Protein AF-A0A3D1JVR8-F1 (afdb_monomer)

Radius of gyration: 12.19 Å; Cα contacts (8 Å, |Δi|>4): 186; chains: 1; bounding box: 29×32×26 Å

Solvent-accessible surface area (backbone atoms only — not comparable to full-atom values): 4480 Å² total; per-residue (Å²): 127,69,51,79,50,78,54,86,47,35,37,38,39,37,41,35,68,44,79,60,60,74,46,47,42,35,44,30,35,30,37,90,73,26,28,41,39,41,32,39,43,66,31,43,80,78,42,78,37,59,90,82,7,37,38,32,30,35,30,46,74,76,45,79,44,80,43,68,40,93,68,63,75,66,72,66,59,73,77,76,116

Nearest PDB structures (foldseek):
  3ipf-assembly2_A  TM=9.524E-01  e=4.679E-04  Desulfitobacterium hafniense Y51
  3ipf-assembly3_B  TM=9.590E-01  e=6.435E-04  Desulfitobacterium hafniense Y51
  2ks0-assembly1_B  TM=8.194E-01  e=9.153E-03  Desulfitobacterium hafniense Y51

pLDDT: mean 86.25, std 15.6, range [41.59, 97.44]

Foldseek 3Di:
DKDWDDDDFKIKIAQFQAWDDDDQAWTWTDHPFKIKIWGFGRWAWPDDDNPRRMTMIGGGTPDMDIGGGPDVPPVVVVVVD

Secondary structure (DSSP, 8-state):
---EEEETTEEEEESEEEEEEESSSEEEEEESSEEEEEEEEEEEEEEEETTTTEEEEEEEEEEEEEEESS-GGGTSGGG--

Structure (mmCIF, N/CA/C/O backbone):
data_AF-A0A3D1JVR8-F1
#
_entry.id   AF-A0A3D1JVR8-F1
#
loop_
_atom_site.group_PDB
_atom_site.id
_atom_site.type_symbol
_atom_site.label_atom_id
_atom_site.label_alt_id
_atom_site.label_comp_id
_atom_site.label_asym_id
_atom_site.label_entity_id
_atom_site.label_seq_id
_at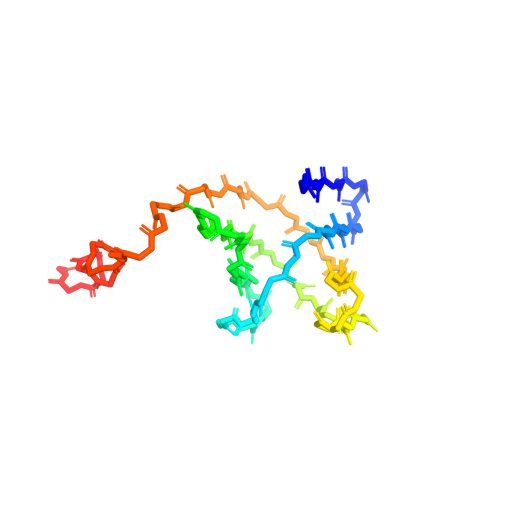om_site.pdbx_PDB_ins_code
_atom_site.Cartn_x
_atom_site.Cartn_y
_atom_site.Cartn_z
_atom_site.occupancy
_atom_site.B_iso_or_equiv
_atom_site.auth_seq_id
_atom_site.auth_comp_id
_atom_site.auth_asym_id
_atom_site.auth_atom_id
_atom_site.pdbx_PDB_model_num
ATOM 1 N N . MET A 1 1 ? -14.794 2.232 2.627 1.00 76.38 1 MET A N 1
ATOM 2 C CA . MET A 1 1 ? -14.424 1.783 1.267 1.00 76.38 1 MET A CA 1
ATOM 3 C C . MET A 1 1 ? -13.002 2.262 1.012 1.00 76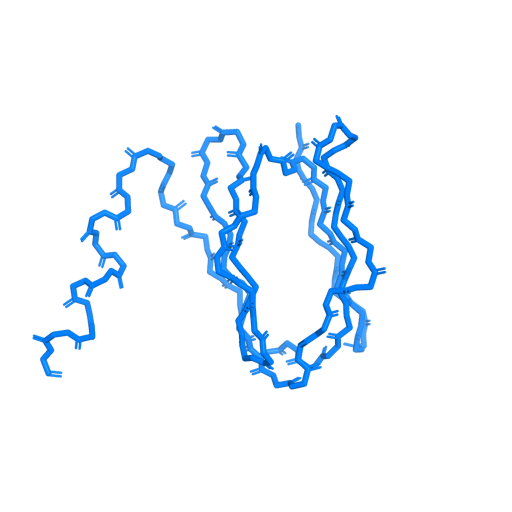.38 1 MET A C 1
ATOM 5 O O . MET A 1 1 ? -12.669 3.316 1.537 1.00 76.38 1 MET A O 1
ATOM 9 N N . PHE A 1 2 ? -12.160 1.486 0.330 1.00 89.88 2 PHE A N 1
ATOM 10 C CA . PHE A 1 2 ? -10.779 1.873 0.007 1.00 89.88 2 PHE A CA 1
ATOM 11 C C . PHE A 1 2 ? -10.624 1.921 -1.513 1.00 89.88 2 PHE A C 1
ATOM 13 O O . PHE A 1 2 ? -11.311 1.166 -2.199 1.00 89.88 2 PHE A O 1
ATOM 20 N N . ASN A 1 3 ? -9.717 2.757 -2.012 1.00 92.81 3 ASN A N 1
ATOM 21 C CA . ASN A 1 3 ? -9.306 2.769 -3.414 1.00 92.81 3 ASN A CA 1
ATOM 22 C C . ASN A 1 3 ? -7.785 2.648 -3.508 1.00 92.81 3 ASN A C 1
ATOM 24 O O . ASN A 1 3 ? -7.067 3.120 -2.627 1.00 92.81 3 ASN A O 1
ATOM 28 N N . LEU A 1 4 ? -7.321 2.011 -4.579 1.00 93.38 4 LEU A N 1
ATOM 29 C CA . LEU A 1 4 ? -5.925 1.989 -4.998 1.00 93.38 4 LEU A CA 1
ATOM 30 C C . LEU A 1 4 ? -5.893 2.412 -6.466 1.00 93.38 4 LEU A C 1
ATOM 32 O O . LEU A 1 4 ? -6.477 1.726 -7.301 1.00 93.38 4 LEU A O 1
ATOM 36 N N . ASP A 1 5 ? -5.211 3.514 -6.752 1.00 95.56 5 ASP A N 1
ATOM 37 C CA . ASP A 1 5 ? -4.968 4.014 -8.101 1.00 95.56 5 ASP A CA 1
ATOM 38 C C . ASP A 1 5 ? -3.463 3.988 -8.371 1.00 95.56 5 ASP A C 1
ATOM 40 O O . ASP A 1 5 ? -2.672 4.468 -7.554 1.00 95.56 5 ASP A O 1
ATOM 44 N N . ILE A 1 6 ? -3.063 3.367 -9.480 1.00 93.88 6 ILE A N 1
ATOM 45 C CA . ILE A 1 6 ? -1.672 3.333 -9.935 1.00 93.88 6 ILE A CA 1
ATOM 46 C C . ILE A 1 6 ? -1.668 3.848 -11.363 1.00 93.88 6 ILE A C 1
ATOM 48 O O . ILE A 1 6 ? -2.250 3.225 -12.254 1.00 93.88 6 ILE A O 1
ATOM 52 N N . LYS A 1 7 ? -1.000 4.978 -11.568 1.00 92.81 7 LYS A N 1
ATOM 53 C CA . LYS A 1 7 ? -0.891 5.631 -12.864 1.00 92.81 7 LYS A CA 1
ATOM 54 C C . LYS A 1 7 ? 0.544 6.073 -13.079 1.00 92.81 7 LYS A C 1
ATOM 56 O O . LYS A 1 7 ? 1.044 6.921 -12.344 1.00 92.81 7 LYS A O 1
ATOM 61 N N . ASP A 1 8 ? 1.185 5.495 -14.088 1.00 91.44 8 ASP A N 1
ATOM 62 C CA . ASP A 1 8 ? 2.607 5.693 -14.369 1.00 91.44 8 ASP A CA 1
ATOM 63 C C . ASP A 1 8 ? 3.454 5.409 -13.113 1.00 91.44 8 ASP A C 1
ATOM 65 O O . ASP A 1 8 ? 3.374 4.319 -12.544 1.00 91.44 8 ASP A O 1
ATOM 69 N N . ASP A 1 9 ? 4.211 6.404 -12.653 1.00 94.00 9 ASP A N 1
ATOM 70 C CA . ASP A 1 9 ? 5.010 6.348 -11.431 1.00 94.00 9 ASP A CA 1
ATOM 71 C C . ASP A 1 9 ? 4.270 6.948 -10.222 1.00 94.00 9 ASP A C 1
ATOM 73 O O . ASP A 1 9 ? 4.911 7.356 -9.262 1.00 94.00 9 ASP A O 1
ATOM 77 N N . SER A 1 10 ? 2.941 7.083 -10.257 1.00 95.25 10 SER A N 1
ATOM 78 C CA . SER A 1 10 ? 2.126 7.594 -9.146 1.00 95.25 10 SER A CA 1
ATOM 79 C C . SER A 1 10 ? 1.252 6.501 -8.545 1.00 95.25 10 SER A C 1
ATOM 81 O O . SER A 1 10 ? 0.602 5.736 -9.254 1.00 95.25 10 SER A O 1
ATOM 83 N N . VAL A 1 11 ? 1.197 6.468 -7.218 1.00 96.19 11 VAL A N 1
ATOM 84 C CA . VAL A 1 11 ? 0.395 5.545 -6.416 1.00 96.19 11 VAL A CA 1
ATOM 85 C C . VAL A 1 11 ? -0.459 6.359 -5.456 1.00 96.19 11 VAL A C 1
ATOM 87 O O . VAL A 1 11 ? 0.064 7.154 -4.677 1.00 96.19 11 VAL A O 1
ATOM 90 N N . SER A 1 12 ? -1.770 6.145 -5.469 1.00 96.31 12 SER A N 1
ATOM 91 C CA . SER A 1 12 ? -2.700 6.731 -4.507 1.00 96.31 12 SER A CA 1
ATOM 92 C C . SER A 1 12 ? -3.499 5.641 -3.812 1.00 96.31 12 SER A C 1
ATOM 94 O O . SER A 1 12 ? -4.010 4.720 -4.447 1.00 96.31 12 SER A O 1
ATOM 96 N N . ILE A 1 13 ? -3.605 5.740 -2.491 1.00 95.38 13 ILE A N 1
ATOM 97 C CA . ILE A 1 13 ? -4.344 4.802 -1.656 1.00 95.38 13 ILE A CA 1
ATOM 98 C C . ILE A 1 13 ? -5.263 5.602 -0.738 1.00 95.38 13 ILE A C 1
ATOM 100 O O . ILE A 1 13 ? -4.824 6.546 -0.081 1.00 95.38 13 ILE A O 1
ATOM 104 N N . THR A 1 14 ? -6.528 5.203 -0.649 1.00 96.50 14 THR A N 1
ATOM 105 C CA . THR A 1 14 ? -7.493 5.770 0.302 1.00 96.50 14 THR A CA 1
ATOM 106 C C . THR A 1 14 ? -8.028 4.708 1.258 1.00 96.50 14 THR A C 1
ATOM 108 O O . THR A 1 14 ? -7.902 3.511 1.008 1.00 96.50 14 THR A O 1
ATOM 111 N N . GLY A 1 15 ? -8.648 5.124 2.363 1.00 94.06 15 GLY A N 1
ATOM 112 C CA . GLY A 1 15 ? -9.183 4.219 3.381 1.00 94.06 15 GLY A CA 1
ATOM 113 C C . GLY A 1 15 ? -8.113 3.559 4.260 1.00 94.06 15 GLY A C 1
ATOM 114 O O . GLY A 1 15 ? -8.373 2.498 4.837 1.00 94.06 15 GLY A O 1
ATOM 115 N N . ILE A 1 16 ? -6.923 4.162 4.347 1.00 94.44 16 ILE A N 1
ATOM 116 C CA . ILE A 1 16 ? -5.844 3.718 5.235 1.00 94.44 16 ILE A CA 1
ATOM 117 C C . ILE A 1 16 ? -6.213 4.020 6.684 1.00 94.44 16 ILE A C 1
ATOM 119 O O . ILE A 1 16 ? -6.713 5.091 6.997 1.00 94.44 16 ILE A O 1
ATOM 123 N N . THR A 1 17 ? -5.944 3.065 7.570 1.00 93.81 17 THR A N 1
ATOM 124 C CA . THR A 1 17 ? -6.131 3.192 9.022 1.00 93.81 17 THR A CA 1
ATOM 125 C C . THR A 1 17 ? -4.807 3.274 9.774 1.00 93.81 17 THR A C 1
ATOM 127 O O . THR A 1 17 ? -4.760 3.788 10.886 1.00 93.81 17 THR A O 1
ATOM 130 N N . SER A 1 18 ? -3.720 2.770 9.186 1.00 90.69 18 SER A N 1
ATOM 131 C CA . SER A 1 18 ? -2.360 2.950 9.696 1.00 90.69 18 SER A CA 1
ATOM 132 C C . SER A 1 18 ? -1.332 2.644 8.614 1.00 90.69 18 SER A C 1
ATOM 134 O O . SER A 1 18 ? -1.576 1.786 7.761 1.00 90.69 18 SER A O 1
ATOM 136 N N . VAL A 1 19 ? -0.149 3.239 8.708 1.00 90.25 19 VAL A N 1
ATOM 137 C CA . VAL A 1 19 ? 0.994 2.904 7.849 1.00 90.25 19 VAL A CA 1
ATOM 138 C C . VAL A 1 19 ? 1.908 1.906 8.558 1.00 90.25 19 VAL A C 1
ATOM 140 O O . VAL A 1 19 ? 2.073 1.959 9.775 1.00 90.25 19 VAL A O 1
ATOM 143 N N . GLY A 1 20 ? 2.414 0.937 7.800 1.00 88.19 20 GLY A N 1
ATOM 144 C CA . GLY A 1 20 ? 3.418 -0.031 8.224 1.00 88.19 20 GLY A CA 1
ATOM 145 C C . GLY A 1 20 ? 4.799 0.357 7.701 1.00 88.19 20 GLY A C 1
ATOM 146 O O . GLY A 1 20 ? 5.202 1.510 7.796 1.00 88.19 20 GLY A O 1
ATOM 147 N N . ASP A 1 21 ? 5.521 -0.616 7.147 1.00 86.31 21 ASP A N 1
ATOM 148 C CA . ASP A 1 21 ? 6.856 -0.398 6.587 1.00 86.31 21 ASP A CA 1
ATOM 149 C C . ASP A 1 21 ? 6.809 0.431 5.294 1.00 86.31 21 ASP A C 1
ATOM 151 O O . ASP A 1 21 ? 6.015 0.141 4.392 1.00 86.31 21 ASP A O 1
ATOM 155 N N . VAL A 1 22 ? 7.655 1.456 5.215 1.00 90.12 22 VAL A N 1
ATOM 156 C CA . VAL A 1 22 ? 7.813 2.323 4.044 1.00 90.12 22 VAL A CA 1
ATOM 157 C C . VAL A 1 22 ? 9.297 2.481 3.758 1.00 90.12 22 VAL A C 1
ATOM 159 O O . VAL A 1 22 ? 10.049 2.980 4.591 1.00 90.12 22 VAL A O 1
ATOM 162 N N . ASN A 1 23 ? 9.702 2.082 2.561 1.00 93.56 23 ASN A N 1
ATOM 163 C CA . ASN A 1 23 ? 11.051 2.249 2.042 1.00 93.56 23 ASN A CA 1
ATOM 164 C C . ASN A 1 23 ? 11.018 2.364 0.505 1.00 93.56 23 ASN A C 1
ATOM 166 O O . ASN A 1 23 ? 9.950 2.370 -0.109 1.00 93.56 23 ASN A O 1
ATOM 170 N N . ASP A 1 24 ? 12.195 2.430 -0.116 1.00 95.25 24 ASP A N 1
ATOM 171 C CA . ASP A 1 24 ? 12.386 2.584 -1.564 1.00 95.25 24 ASP A CA 1
ATOM 172 C C . ASP A 1 24 ? 11.868 1.404 -2.408 1.00 95.25 24 ASP A C 1
ATOM 174 O O . ASP A 1 24 ? 11.738 1.514 -3.631 1.00 95.25 24 ASP A O 1
ATOM 178 N N . LYS A 1 25 ? 11.559 0.273 -1.772 1.00 95.94 25 LYS A N 1
ATOM 179 C CA . LYS A 1 25 ? 11.115 -0.971 -2.413 1.00 95.94 25 LYS A CA 1
ATOM 180 C C . LYS A 1 25 ? 9.718 -1.395 -2.007 1.00 95.94 25 LYS A C 1
ATOM 182 O O . LYS A 1 25 ? 9.079 -2.136 -2.754 1.00 95.94 25 LYS A O 1
ATOM 187 N N . THR A 1 26 ? 9.234 -0.976 -0.841 1.00 94.19 26 THR A N 1
ATOM 188 C CA . THR A 1 26 ? 7.937 -1.404 -0.317 1.00 94.19 26 THR A CA 1
ATOM 189 C C . THR A 1 26 ? 7.196 -0.302 0.423 1.00 94.19 26 THR A C 1
ATOM 191 O O . THR A 1 26 ? 7.775 0.407 1.237 1.00 94.19 26 THR A O 1
ATOM 194 N N . VAL A 1 27 ? 5.882 -0.239 0.204 1.00 95.31 27 VAL A N 1
ATOM 195 C CA . VAL A 1 27 ? 4.931 0.561 0.982 1.00 95.31 27 VAL A CA 1
ATOM 196 C C . VAL A 1 27 ? 3.857 -0.378 1.522 1.00 95.31 27 VAL A C 1
ATOM 198 O O . VAL A 1 27 ? 3.102 -0.985 0.761 1.00 95.31 27 VAL A O 1
ATOM 201 N N . SER A 1 28 ? 3.794 -0.519 2.841 1.00 93.56 28 SER A N 1
ATOM 202 C CA . SER A 1 28 ? 2.831 -1.360 3.546 1.00 93.56 28 SER A CA 1
ATOM 203 C C . SER A 1 28 ? 1.849 -0.490 4.316 1.00 93.56 28 SER A C 1
ATOM 205 O O . SER A 1 28 ? 2.244 0.376 5.092 1.00 93.56 28 SER A O 1
ATOM 207 N N . VAL A 1 29 ? 0.555 -0.727 4.134 1.00 94.19 29 VAL A N 1
ATOM 208 C CA . VAL A 1 29 ? -0.510 -0.003 4.835 1.00 94.19 29 VAL A CA 1
ATOM 209 C C . VAL A 1 29 ? -1.566 -0.967 5.354 1.00 94.19 29 VAL A C 1
ATOM 211 O O . VAL A 1 29 ? -1.798 -2.042 4.793 1.00 94.19 29 VAL A O 1
ATOM 214 N N . LYS A 1 30 ? -2.238 -0.586 6.438 1.00 92.12 30 LYS A N 1
ATOM 215 C CA . LYS A 1 30 ? -3.450 -1.259 6.899 1.00 92.12 30 LYS A CA 1
ATOM 216 C C . LYS A 1 30 ? -4.665 -0.476 6.440 1.00 92.12 30 LYS A C 1
ATOM 218 O O . LYS A 1 30 ? -4.711 0.746 6.529 1.00 92.12 30 LYS A O 1
ATOM 223 N N . LEU A 1 31 ? -5.642 -1.226 5.969 1.00 91.12 31 LEU A N 1
ATOM 224 C CA . LEU A 1 31 ? -7.008 -0.802 5.723 1.00 91.12 31 LEU A CA 1
ATOM 225 C C . LEU A 1 31 ? -7.871 -1.342 6.878 1.00 91.12 31 LEU A C 1
ATOM 227 O O . LEU A 1 31 ? -7.373 -2.033 7.770 1.00 91.12 31 LEU A O 1
ATOM 231 N N . LYS A 1 32 ? -9.177 -1.061 6.866 1.00 87.62 32 LYS A N 1
ATOM 232 C CA . LYS A 1 32 ? -10.097 -1.484 7.940 1.00 87.62 32 LYS A CA 1
ATOM 233 C C . LYS A 1 32 ? -10.039 -2.994 8.243 1.00 87.62 32 LYS A C 1
ATOM 235 O O . LYS A 1 32 ? -9.866 -3.375 9.397 1.00 87.62 32 LYS A O 1
ATOM 240 N N . ASP A 1 33 ? -10.100 -3.829 7.203 1.00 85.31 33 ASP A N 1
ATOM 241 C CA . ASP A 1 33 ? -10.272 -5.288 7.343 1.00 85.31 33 ASP A CA 1
ATOM 242 C C . ASP A 1 33 ? -9.134 -6.105 6.703 1.00 85.31 33 ASP A C 1
ATOM 244 O O . ASP A 1 33 ? -9.200 -7.331 6.624 1.00 85.31 33 ASP A O 1
ATOM 248 N N . ARG A 1 34 ? -8.097 -5.442 6.178 1.00 87.19 34 ARG A N 1
ATOM 249 C CA . ARG A 1 34 ? -6.989 -6.071 5.437 1.00 87.19 34 ARG A CA 1
ATOM 250 C C . ARG A 1 34 ? -5.756 -5.182 5.405 1.00 87.19 34 ARG A C 1
ATOM 252 O O . ARG A 1 34 ? -5.841 -4.005 5.738 1.00 87.19 34 ARG A O 1
ATOM 259 N N . SER A 1 35 ? -4.622 -5.724 4.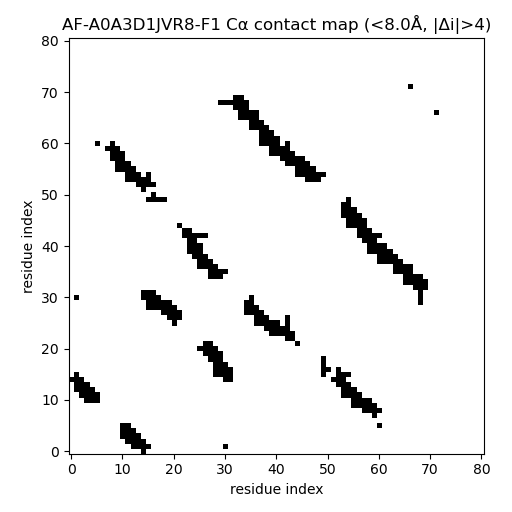988 1.00 90.25 35 SER A N 1
ATOM 260 C CA . SER A 1 35 ? -3.432 -4.934 4.668 1.00 90.25 35 SER A CA 1
ATOM 261 C C . SER A 1 35 ? -3.186 -4.897 3.165 1.00 90.25 35 SER A C 1
ATOM 263 O O . SER A 1 35 ? -3.648 -5.762 2.417 1.00 90.25 35 SER A O 1
ATOM 265 N N . LEU A 1 36 ? -2.459 -3.879 2.728 1.00 92.19 36 LEU A N 1
ATOM 266 C CA . LEU A 1 36 ? -2.004 -3.708 1.361 1.00 92.19 36 LEU A CA 1
ATOM 267 C C . LEU A 1 36 ? -0.488 -3.530 1.385 1.00 92.19 36 LEU A C 1
ATOM 269 O O . LEU A 1 36 ? 0.024 -2.689 2.118 1.00 92.19 36 LEU A O 1
ATOM 273 N N . LEU A 1 37 ? 0.212 -4.329 0.590 1.00 93.12 37 LEU A N 1
ATOM 274 C CA . LEU A 1 37 ? 1.644 -4.219 0.363 1.00 93.12 37 LEU A CA 1
ATOM 275 C C . LEU A 1 37 ? 1.871 -3.889 -1.109 1.00 93.12 37 LEU A C 1
ATOM 277 O O . LEU A 1 37 ? 1.589 -4.709 -1.985 1.00 93.12 37 LEU A O 1
ATOM 281 N N . VAL A 1 38 ? 2.400 -2.702 -1.364 1.00 94.50 38 VAL A N 1
ATOM 282 C CA . VAL A 1 38 ? 2.901 -2.285 -2.670 1.00 94.50 38 VAL A CA 1
ATOM 283 C C . VAL A 1 38 ? 4.403 -2.535 -2.682 1.00 94.50 38 VAL A C 1
ATOM 285 O O . VAL A 1 38 ? 5.103 -2.168 -1.741 1.00 94.50 38 VAL A O 1
ATOM 288 N N . SER A 1 39 ? 4.901 -3.207 -3.713 1.00 95.31 39 SER A N 1
ATOM 289 C CA . SER A 1 39 ? 6.327 -3.459 -3.923 1.00 95.31 39 SER A CA 1
ATOM 290 C C . SER A 1 39 ? 6.754 -2.919 -5.280 1.00 95.31 39 SER A C 1
ATOM 292 O O . SER A 1 39 ? 5.970 -2.922 -6.233 1.00 95.31 39 SER A O 1
ATOM 294 N N . GLY A 1 40 ? 7.991 -2.448 -5.366 1.00 95.50 40 GLY A N 1
ATOM 295 C CA . GLY A 1 40 ? 8.455 -1.679 -6.506 1.00 95.50 40 GLY A CA 1
ATOM 296 C C . GLY A 1 40 ? 9.912 -1.258 -6.400 1.00 95.50 40 GLY A C 1
ATOM 297 O O . GLY A 1 40 ? 10.702 -1.874 -5.684 1.00 95.50 40 GLY A O 1
ATOM 298 N N . SER A 1 41 ? 10.254 -0.205 -7.133 1.00 96.06 41 SER A N 1
ATOM 299 C CA . SER A 1 41 ? 11.546 0.472 -7.060 1.00 96.06 41 SER A CA 1
ATOM 300 C C . SER A 1 41 ? 11.369 1.986 -7.068 1.00 96.06 41 SER A C 1
ATOM 302 O O . SER A 1 41 ? 10.448 2.514 -7.697 1.00 96.06 41 SER A O 1
ATOM 304 N N . ASN A 1 42 ? 12.269 2.680 -6.367 1.00 96.44 42 ASN A N 1
ATOM 305 C CA . ASN A 1 42 ? 12.203 4.125 -6.140 1.00 96.44 42 ASN A CA 1
ATOM 306 C C . ASN A 1 42 ? 10.856 4.570 -5.550 1.00 96.44 42 ASN A C 1
ATOM 308 O O . ASN A 1 42 ? 10.348 5.632 -5.904 1.00 96.44 42 ASN A O 1
ATOM 312 N N . LEU A 1 43 ? 10.266 3.744 -4.679 1.00 96.56 43 LEU A N 1
ATOM 313 C CA . LEU A 1 43 ? 9.043 4.104 -3.978 1.00 96.56 43 LEU A CA 1
ATOM 314 C C . LEU A 1 43 ? 9.328 5.230 -2.978 1.00 96.56 43 LEU A C 1
ATOM 316 O O . LEU A 1 43 ? 10.252 5.149 -2.173 1.00 96.56 43 LEU A O 1
ATOM 320 N N . SER A 1 44 ? 8.528 6.288 -3.014 1.00 95.81 44 SER A N 1
ATOM 321 C CA . SER A 1 44 ? 8.666 7.426 -2.110 1.00 95.81 44 SER A CA 1
ATOM 322 C C . SER A 1 44 ? 7.296 7.962 -1.735 1.00 95.81 44 SER A C 1
ATOM 324 O O . SER A 1 44 ? 6.497 8.282 -2.607 1.00 95.81 44 SER A O 1
ATOM 326 N N . VAL A 1 45 ? 6.997 8.055 -0.440 1.00 95.06 45 VAL A N 1
ATOM 327 C CA . VAL A 1 45 ? 5.729 8.628 0.028 1.00 95.06 45 VAL A CA 1
ATOM 328 C C . VAL A 1 45 ? 5.810 10.149 -0.057 1.00 95.06 45 VAL A C 1
ATOM 330 O O . VAL A 1 45 ? 6.630 10.770 0.612 1.00 95.06 45 VAL A O 1
ATOM 333 N N . THR A 1 46 ? 4.942 10.746 -0.870 1.00 95.88 46 THR A N 1
ATOM 334 C CA . THR A 1 46 ? 4.877 12.197 -1.095 1.00 95.88 46 THR A CA 1
ATOM 335 C C . THR A 1 46 ? 3.832 12.878 -0.220 1.00 95.88 46 THR A C 1
ATOM 337 O O . THR A 1 46 ? 3.984 14.050 0.118 1.00 95.88 46 THR A O 1
ATOM 340 N N . LYS A 1 47 ? 2.777 12.158 0.181 1.00 95.31 47 LYS A N 1
ATOM 341 C CA . LYS A 1 47 ? 1.770 12.646 1.130 1.00 95.31 47 LYS A CA 1
ATOM 342 C C . LYS A 1 47 ? 1.199 11.493 1.945 1.00 95.31 47 LYS A C 1
ATOM 344 O O . LYS A 1 47 ? 0.857 10.452 1.392 1.00 95.31 47 LYS A O 1
ATOM 349 N N . LEU A 1 48 ? 1.045 11.705 3.248 1.00 94.00 48 LEU A N 1
ATOM 350 C CA . LEU A 1 48 ? 0.393 10.770 4.155 1.00 94.00 48 LEU A CA 1
ATOM 351 C C . LEU A 1 48 ? -0.513 11.532 5.119 1.00 94.00 48 LEU A C 1
ATOM 353 O O . LEU A 1 48 ? -0.046 12.404 5.844 1.00 94.00 48 LEU A O 1
ATOM 357 N N . ASP A 1 49 ? -1.787 11.162 5.141 1.00 94.06 49 ASP A N 1
ATOM 358 C CA . ASP A 1 49 ? -2.778 11.662 6.085 1.00 94.06 49 ASP A CA 1
ATOM 359 C C . ASP A 1 49 ? -3.615 10.478 6.580 1.00 94.06 49 ASP A C 1
ATOM 361 O O . ASP A 1 49 ? -4.473 9.960 5.867 1.00 94.06 49 ASP A O 1
ATOM 365 N N . VAL A 1 50 ? -3.325 10.001 7.789 1.00 91.06 50 VAL A N 1
ATOM 366 C CA . VAL A 1 50 ? -4.011 8.836 8.369 1.00 91.06 50 VAL A CA 1
ATOM 367 C C . VAL A 1 50 ? -5.417 9.198 8.853 1.00 91.06 50 VAL A C 1
ATOM 369 O O . VAL A 1 50 ? -6.294 8.340 8.828 1.00 91.06 50 VAL A O 1
ATOM 372 N N . GLU A 1 51 ? -5.664 10.454 9.236 1.00 92.12 51 GLU A N 1
ATOM 373 C CA . GLU A 1 51 ? -6.983 10.905 9.695 1.00 92.12 51 GLU A CA 1
ATOM 374 C C . GLU A 1 51 ? -7.983 10.945 8.538 1.00 92.12 51 GLU A C 1
ATOM 376 O O . GLU A 1 51 ? -9.101 10.442 8.657 1.00 92.12 51 GLU A O 1
ATOM 381 N N . GLN A 1 52 ? -7.557 11.460 7.382 1.00 93.31 52 GLN A N 1
ATOM 382 C CA . GLN A 1 52 ? -8.327 11.388 6.136 1.00 93.31 52 GLN A CA 1
ATOM 383 C C . GLN A 1 52 ? -8.195 10.029 5.432 1.00 93.31 52 GLN A C 1
ATOM 385 O O . GLN A 1 52 ? -8.903 9.746 4.462 1.00 93.31 52 GLN A O 1
ATOM 390 N N . GLY A 1 53 ? -7.284 9.180 5.908 1.00 94.62 53 GLY A N 1
ATOM 391 C CA . GLY A 1 53 ? -7.019 7.850 5.382 1.00 94.62 53 GLY A CA 1
ATOM 392 C C . GLY A 1 53 ? -6.444 7.854 3.968 1.00 94.62 53 GLY A C 1
ATOM 393 O O . GLY A 1 53 ? -6.781 6.966 3.189 1.00 94.62 53 GLY A O 1
ATOM 394 N N . THR A 1 54 ? -5.608 8.831 3.615 1.00 96.38 54 THR A N 1
ATOM 395 C CA . THR A 1 54 ? -4.993 8.971 2.288 1.00 96.38 54 THR A CA 1
ATOM 396 C C . THR A 1 54 ? -3.475 8.797 2.326 1.00 96.38 54 THR A C 1
ATOM 398 O O . THR A 1 54 ? -2.794 9.258 3.240 1.00 96.38 54 THR A O 1
ATOM 401 N N . LEU A 1 55 ? -2.931 8.146 1.299 1.00 96.19 55 LEU A N 1
ATOM 402 C CA . LEU A 1 55 ? -1.500 8.067 1.023 1.00 96.19 55 LEU A CA 1
ATOM 403 C C . LEU A 1 55 ? -1.272 8.290 -0.465 1.00 96.19 55 LEU A C 1
ATOM 405 O O . LEU A 1 55 ? -1.956 7.704 -1.302 1.00 96.19 55 LEU A O 1
ATOM 409 N N . PHE A 1 56 ? -0.275 9.105 -0.776 1.00 96.50 56 PHE A N 1
ATOM 410 C CA . PHE A 1 56 ? 0.263 9.275 -2.113 1.00 96.50 56 PHE A CA 1
ATOM 411 C C . PHE A 1 56 ? 1.743 8.927 -2.089 1.00 96.50 56 PHE A C 1
ATOM 413 O O . PHE A 1 56 ? 2.482 9.353 -1.199 1.00 96.50 56 PHE A O 1
ATOM 420 N N . ALA A 1 57 ? 2.163 8.137 -3.062 1.00 96.50 57 ALA A N 1
ATOM 421 C CA . ALA A 1 57 ? 3.547 7.782 -3.275 1.00 96.50 57 ALA A CA 1
ATOM 422 C C . ALA A 1 57 ? 3.890 7.878 -4.758 1.00 96.50 57 ALA A C 1
ATOM 424 O O . ALA A 1 57 ? 3.013 7.820 -5.617 1.00 96.50 57 ALA A O 1
ATOM 425 N N . THR A 1 58 ? 5.172 8.025 -5.049 1.00 97.44 58 THR A N 1
ATOM 426 C CA . THR A 1 58 ? 5.721 7.905 -6.393 1.00 97.44 58 THR A CA 1
ATOM 427 C C . THR A 1 58 ? 6.650 6.705 -6.485 1.00 97.44 58 THR A C 1
ATOM 429 O O . THR A 1 58 ? 7.082 6.185 -5.459 1.00 97.44 58 THR A O 1
ATOM 432 N N . GLY A 1 59 ? 6.938 6.253 -7.701 1.00 95.88 59 GLY A N 1
ATOM 433 C CA . GLY A 1 59 ? 7.861 5.163 -7.999 1.00 95.88 59 GLY A CA 1
ATOM 434 C C . GLY A 1 59 ? 7.237 4.065 -8.855 1.00 95.88 59 GLY A C 1
ATOM 435 O O . GLY A 1 59 ? 6.028 4.025 -9.087 1.00 95.88 59 GLY A O 1
ATOM 436 N N . LYS A 1 60 ? 8.084 3.144 -9.319 1.00 96.38 60 LYS A N 1
ATOM 437 C CA . LYS A 1 60 ? 7.670 2.063 -10.215 1.00 96.38 60 LYS A CA 1
ATOM 438 C C . LYS A 1 60 ? 7.079 0.919 -9.419 1.00 96.38 60 LYS A C 1
ATOM 440 O O . LYS A 1 60 ? 7.797 0.235 -8.690 1.00 96.38 60 LYS A O 1
ATOM 445 N N . VAL A 1 61 ? 5.788 0.664 -9.598 1.00 95.88 61 VAL A N 1
ATOM 446 C CA . VAL A 1 61 ? 5.118 -0.476 -8.969 1.00 95.88 61 VAL A CA 1
ATOM 447 C C . VAL A 1 61 ? 5.371 -1.743 -9.777 1.00 95.88 61 VAL A C 1
ATOM 449 O O . VAL A 1 61 ? 5.052 -1.813 -10.960 1.00 95.88 61 VAL A O 1
ATOM 452 N N . SER A 1 62 ? 5.911 -2.770 -9.126 1.00 95.12 62 SER A N 1
ATOM 453 C CA . SER A 1 62 ? 6.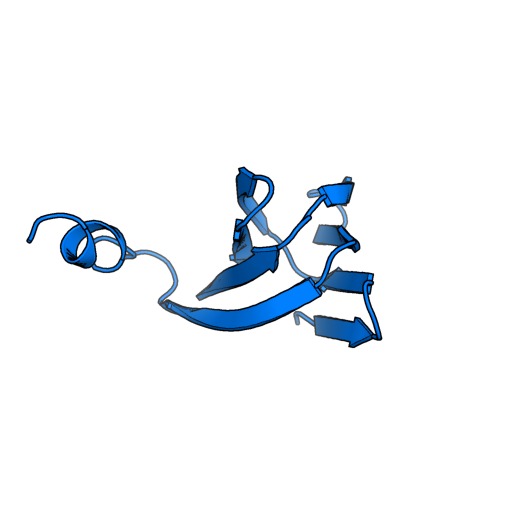089 -4.098 -9.722 1.00 95.12 62 SER A CA 1
ATOM 454 C C . SER A 1 62 ? 5.041 -5.098 -9.240 1.00 95.12 62 SER A C 1
ATOM 456 O O . SER A 1 62 ? 4.732 -6.056 -9.946 1.00 95.12 62 SER A O 1
ATOM 458 N N . GLN A 1 63 ? 4.489 -4.906 -8.038 1.00 93.75 63 GLN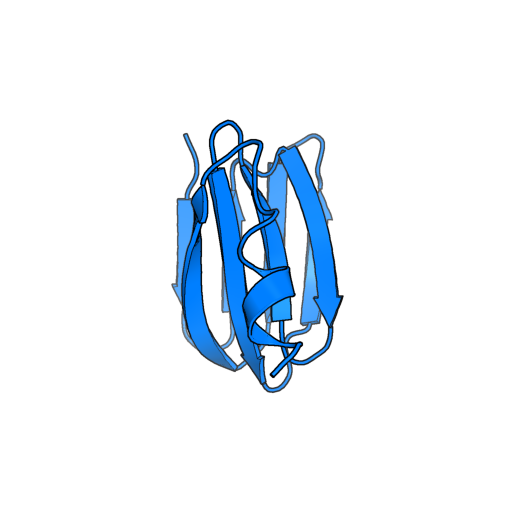 A N 1
ATOM 459 C CA . GLN A 1 63 ? 3.552 -5.853 -7.449 1.00 93.75 63 GLN A CA 1
ATOM 460 C C . GLN A 1 63 ? 2.677 -5.198 -6.381 1.00 93.75 63 GLN A C 1
ATOM 462 O O . GLN A 1 63 ? 3.144 -4.401 -5.571 1.00 93.75 63 GLN A O 1
ATOM 467 N N . VAL A 1 64 ? 1.426 -5.643 -6.305 1.00 93.31 64 VAL A N 1
ATOM 468 C CA . VAL A 1 64 ? 0.501 -5.306 -5.222 1.00 93.31 64 VAL A CA 1
ATOM 469 C C . VAL A 1 64 ? -0.023 -6.594 -4.597 1.00 93.31 64 VAL A C 1
ATOM 471 O O . VAL A 1 64 ? -0.460 -7.502 -5.302 1.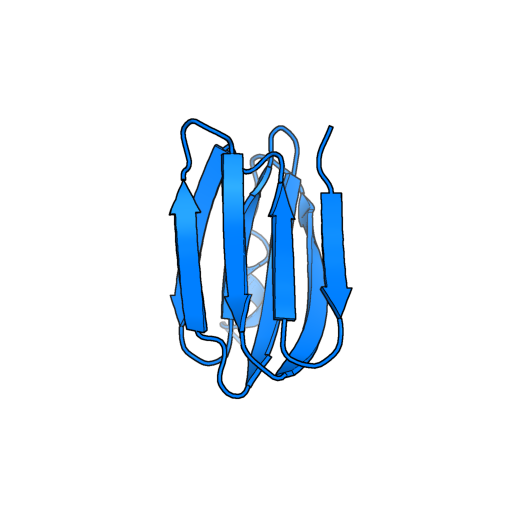00 93.31 64 VAL A O 1
ATOM 474 N N . LYS A 1 65 ? 0.029 -6.692 -3.267 1.00 92.25 65 LYS A N 1
ATOM 475 C CA . LYS A 1 65 ? -0.475 -7.837 -2.500 1.00 92.25 65 LYS A CA 1
ATOM 476 C C . LYS A 1 65 ? -1.445 -7.379 -1.423 1.00 92.25 65 LYS A C 1
ATOM 478 O O . LYS A 1 65 ? -1.131 -6.493 -0.633 1.00 92.25 65 LYS A O 1
ATOM 483 N N . PHE A 1 66 ? -2.590 -8.046 -1.345 1.00 88.81 66 PHE A N 1
ATOM 484 C CA . PHE A 1 66 ? -3.513 -7.909 -0.223 1.00 88.81 66 PHE A CA 1
ATOM 485 C C . PHE A 1 66 ? -3.179 -8.960 0.839 1.00 88.81 66 PHE A C 1
ATOM 487 O O . PHE A 1 66 ? -3.059 -10.145 0.530 1.00 88.81 66 PHE A O 1
ATOM 494 N N . GLY A 1 67 ? -3.015 -8.528 2.086 1.00 79.00 67 GLY A N 1
ATOM 495 C CA . GLY A 1 67 ? -2.855 -9.406 3.242 1.00 79.00 67 GLY A CA 1
ATOM 496 C C . GLY A 1 67 ? -4.138 -9.487 4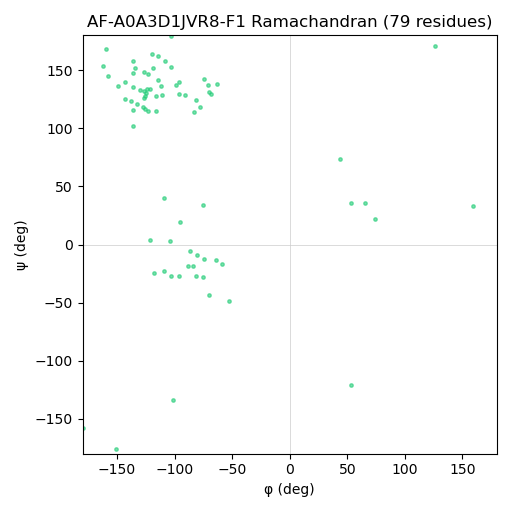.065 1.00 79.00 67 GLY A C 1
ATOM 497 O O . GLY A 1 67 ? -4.937 -8.552 4.078 1.00 79.00 67 GLY A O 1
ATOM 498 N N . ALA A 1 68 ? -4.346 -10.601 4.767 1.00 68.62 68 ALA A N 1
ATOM 499 C CA . ALA A 1 68 ? -5.475 -10.744 5.685 1.00 68.62 68 ALA A CA 1
ATOM 500 C C . ALA A 1 68 ? -5.385 -9.725 6.842 1.00 68.62 68 ALA A C 1
ATOM 502 O O . ALA A 1 68 ? -4.304 -9.477 7.386 1.00 68.62 68 ALA A O 1
ATOM 503 N N . GLY A 1 69 ? -6.515 -9.113 7.211 1.00 60.09 69 GLY A N 1
A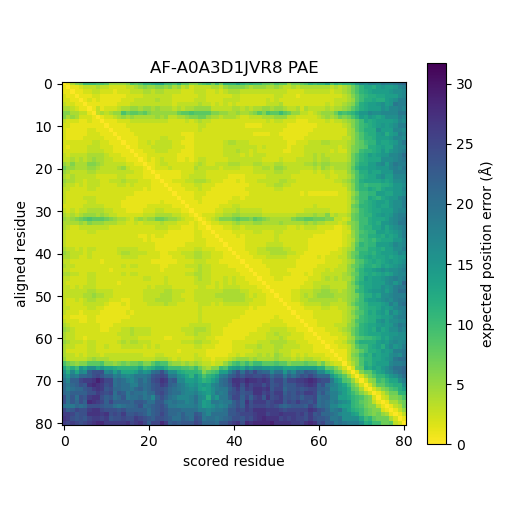TOM 504 C CA . GLY A 1 69 ? -6.600 -8.179 8.335 1.00 60.09 69 GLY A CA 1
ATOM 505 C C . GLY A 1 69 ? -6.543 -8.900 9.676 1.00 60.09 69 GLY A C 1
ATOM 506 O O . GLY A 1 69 ? -7.078 -9.993 9.811 1.00 60.09 69 GLY A O 1
ATOM 507 N N . LYS A 1 70 ? -5.862 -8.272 10.646 1.00 49.78 70 LYS A N 1
ATOM 508 C CA . LYS A 1 70 ? -5.539 -8.798 11.988 1.00 49.78 70 LYS A CA 1
ATOM 509 C C . LYS A 1 70 ? -5.053 -10.260 11.978 1.00 49.78 70 LYS A C 1
ATOM 511 O O . LYS A 1 70 ? -5.753 -11.159 12.419 1.00 49.78 70 LYS A O 1
ATOM 516 N N . GLY A 1 71 ? -3.817 -10.477 11.516 1.00 47.56 71 GLY A N 1
ATOM 517 C CA . GLY A 1 71 ? -3.153 -11.786 11.634 1.00 47.56 71 GLY A CA 1
ATOM 518 C C . GLY A 1 71 ? -1.992 -12.038 10.670 1.00 47.56 71 GLY A C 1
ATOM 519 O O . GLY A 1 71 ? -1.795 -13.168 10.236 1.00 47.56 71 GLY A O 1
ATOM 520 N N . ALA A 1 72 ? -1.211 -11.018 10.297 1.00 48.81 72 ALA A N 1
ATOM 521 C CA . ALA A 1 72 ? -0.091 -11.163 9.356 1.00 48.81 72 ALA A CA 1
ATOM 522 C C . ALA A 1 72 ? 1.160 -11.839 9.966 1.00 48.81 72 ALA A C 1
ATOM 524 O O . ALA A 1 72 ? 2.283 -11.555 9.556 1.00 48.81 72 ALA A O 1
ATOM 525 N N . GLU A 1 73 ? 0.978 -12.784 10.890 1.00 48.53 73 GLU A N 1
ATOM 526 C CA . GLU A 1 73 ? 2.034 -13.691 11.364 1.00 48.53 73 GLU A CA 1
ATOM 527 C C . GLU A 1 73 ? 2.636 -14.530 10.213 1.00 48.53 73 GLU A C 1
ATOM 529 O O . GLU A 1 73 ? 3.720 -15.093 10.342 1.00 48.53 73 GLU A O 1
ATOM 534 N N . GLY A 1 74 ? 1.952 -14.604 9.063 1.00 53.22 74 GLY A N 1
ATOM 535 C CA . GLY A 1 74 ? 2.380 -15.354 7.878 1.00 53.22 74 GLY A CA 1
ATOM 536 C C . GLY A 1 74 ? 3.269 -14.602 6.876 1.00 53.22 74 GLY A C 1
ATOM 537 O O . GLY A 1 74 ? 3.944 -15.256 6.085 1.00 53.22 74 GLY A O 1
ATOM 538 N N . PHE A 1 75 ? 3.321 -13.263 6.887 1.00 56.19 75 PHE A N 1
ATOM 539 C CA . PHE A 1 75 ? 4.130 -12.516 5.903 1.00 56.19 75 PHE A CA 1
ATOM 540 C C . PHE A 1 75 ? 5.614 -12.439 6.286 1.00 56.19 75 PHE A C 1
ATOM 542 O O . PHE A 1 75 ? 6.465 -12.406 5.401 1.00 56.19 75 PHE A O 1
ATOM 549 N N . LEU A 1 76 ? 5.933 -12.510 7.582 1.00 56.06 76 LEU A N 1
ATOM 550 C CA . LEU A 1 76 ? 7.315 -12.542 8.079 1.00 56.06 76 LEU A CA 1
ATOM 551 C C . LEU A 1 76 ? 7.930 -13.953 8.064 1.00 56.06 76 LEU A C 1
ATOM 553 O O . LEU A 1 76 ? 9.148 -14.091 8.053 1.00 56.06 76 LEU A O 1
ATOM 557 N N . LYS A 1 77 ? 7.115 -15.016 7.982 1.00 55.50 77 LYS A N 1
ATOM 558 C CA . LYS A 1 77 ? 7.608 -16.409 7.951 1.00 55.50 77 LYS A CA 1
ATOM 559 C C . LYS A 1 77 ? 8.228 -16.822 6.609 1.00 55.50 77 LYS A C 1
ATOM 561 O O . LYS A 1 77 ? 8.894 -17.847 6.550 1.00 55.50 77 LYS A O 1
ATOM 566 N N . LYS A 1 78 ? 8.060 -16.035 5.537 1.00 51.81 78 LYS A N 1
ATOM 567 C CA . LYS A 1 78 ? 8.683 -16.306 4.224 1.00 5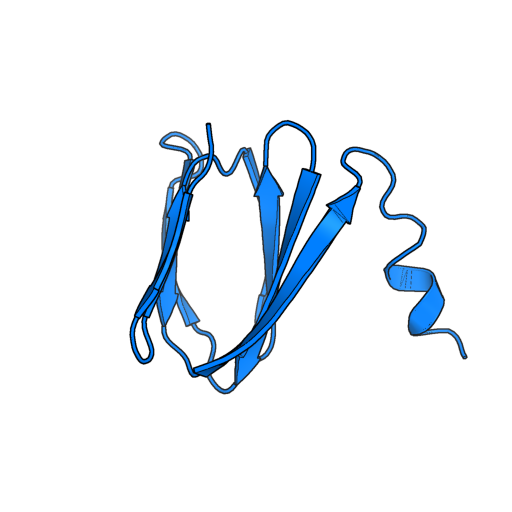1.81 78 LYS A CA 1
ATOM 568 C C . LYS A 1 78 ? 10.104 -15.753 4.060 1.00 51.81 78 LYS A C 1
ATOM 570 O O . LYS A 1 78 ? 10.716 -16.036 3.040 1.00 51.81 78 LYS A O 1
ATOM 575 N N . LEU A 1 79 ? 10.617 -15.002 5.037 1.00 57.03 79 LEU A N 1
ATOM 576 C CA . LEU A 1 79 ? 11.996 -14.489 5.052 1.00 57.03 79 LEU A CA 1
ATOM 577 C C . LEU A 1 79 ? 12.913 -15.260 6.021 1.00 57.03 79 LEU A C 1
ATOM 579 O O . LEU A 1 79 ? 14.076 -14.908 6.169 1.00 57.03 79 LEU A O 1
ATOM 583 N N . VAL A 1 80 ? 12.394 -16.309 6.675 1.00 53.84 80 VAL A N 1
ATOM 584 C CA . VAL A 1 80 ? 13.142 -17.204 7.581 1.00 53.84 80 VAL A CA 1
ATOM 585 C C . VAL A 1 80 ? 13.323 -18.589 6.941 1.00 53.84 80 VAL A C 1
ATOM 587 O O . VAL A 1 80 ? 13.187 -19.622 7.594 1.00 53.84 80 VAL A O 1
ATOM 590 N N . LYS A 1 81 ? 13.604 -18.635 5.636 1.00 41.59 81 LYS A N 1
ATOM 591 C CA . LYS A 1 81 ? 14.197 -19.821 5.016 1.00 41.59 81 LYS A CA 1
ATOM 592 C C . LYS A 1 81 ? 15.290 -19.420 4.045 1.00 41.59 81 LYS A C 1
ATOM 594 O O . LYS A 1 81 ? 15.036 -18.473 3.270 1.00 41.59 81 LYS A O 1
#

Sequence (81 aa):
MFNLDIKDDSVSITGITSVGDVNDKTVSVKLKDRSLLVSGSNLSVTKLDVEQGTLFATGKVSQVKFGAGKGAEGFLKKLVK

Mean predicted aligned error: 6.74 Å